Protein AF-A0A2V9P409-F1 (afdb_monomer)

Mean predicted aligned error: 7.57 Å

Radius of gyration: 25.54 Å; Cα contacts (8 Å, |Δi|>4): 113; chains: 1; bounding box: 48×32×71 Å

Structure (mmCIF, N/CA/C/O backbone):
data_AF-A0A2V9P409-F1
#
_entry.id   AF-A0A2V9P409-F1
#
loop_
_atom_site.group_PDB
_atom_site.id
_atom_site.type_symbol
_atom_site.label_atom_id
_atom_site.label_alt_id
_atom_site.label_comp_id
_atom_site.label_asym_id
_atom_site.label_entity_id
_atom_site.label_seq_id
_atom_site.pdbx_PDB_ins_code
_atom_site.Cartn_x
_atom_site.Cartn_y
_atom_site.Cartn_z
_atom_site.occupancy
_atom_site.B_iso_or_equiv
_atom_site.auth_seq_id
_atom_site.auth_comp_id
_atom_site.auth_asym_id
_atom_site.auth_atom_id
_atom_site.pdbx_PDB_model_num
ATOM 1 N N . GLY A 1 1 ? 10.571 12.413 -15.742 1.00 60.09 1 GLY A N 1
ATOM 2 C CA . GLY A 1 1 ? 10.967 11.883 -14.423 1.00 60.09 1 GLY A CA 1
ATOM 3 C C . GLY A 1 1 ? 11.415 13.025 -13.536 1.00 60.09 1 GLY A C 1
ATOM 4 O O . GLY A 1 1 ? 11.429 14.145 -14.024 1.00 60.09 1 GLY A O 1
ATOM 5 N N . GLY A 1 2 ? 11.748 12.765 -12.266 1.00 66.50 2 GLY A N 1
ATOM 6 C CA . GLY A 1 2 ? 11.850 13.763 -11.178 1.00 66.50 2 GLY A CA 1
ATOM 7 C C . GLY A 1 2 ? 12.584 15.089 -11.450 1.00 66.50 2 GLY A C 1
ATOM 8 O O . GLY A 1 2 ? 12.257 16.075 -10.811 1.00 66.50 2 GLY A O 1
ATOM 9 N N . ALA A 1 3 ? 13.502 15.154 -12.420 1.00 68.69 3 ALA A N 1
ATOM 10 C CA . ALA A 1 3 ? 14.214 16.377 -12.820 1.00 68.69 3 ALA A CA 1
ATOM 11 C C . ALA A 1 3 ? 13.793 16.946 -14.199 1.00 68.69 3 ALA A C 1
ATOM 13 O O . ALA A 1 3 ? 14.558 17.661 -14.834 1.00 68.69 3 ALA A O 1
ATOM 14 N N . GLY A 1 4 ? 12.615 16.583 -14.720 1.00 77.38 4 GLY A N 1
ATOM 15 C CA . GLY A 1 4 ? 12.165 16.951 -16.075 1.00 77.38 4 GLY A CA 1
ATOM 16 C C . GLY A 1 4 ? 12.716 16.059 -17.197 1.00 77.38 4 GLY A C 1
ATOM 17 O O . GLY A 1 4 ? 12.378 16.246 -18.362 1.00 77.38 4 GLY A O 1
ATOM 18 N N . GLU A 1 5 ? 13.516 15.052 -16.851 1.00 86.69 5 GLU A N 1
ATOM 19 C CA . GLU A 1 5 ? 14.136 14.125 -17.800 1.00 86.69 5 GLU A CA 1
ATOM 20 C C . GLU A 1 5 ? 13.124 13.206 -18.494 1.00 86.69 5 GLU A C 1
ATOM 22 O O . GLU A 1 5 ? 12.113 12.798 -17.905 1.00 86.69 5 GLU A O 1
ATOM 27 N N . ALA A 1 6 ? 13.429 12.821 -19.734 1.00 91.12 6 ALA A N 1
ATOM 28 C CA . ALA A 1 6 ? 12.605 11.886 -20.491 1.00 91.12 6 ALA A CA 1
ATOM 29 C C . ALA A 1 6 ? 12.545 10.518 -19.792 1.00 91.12 6 ALA A C 1
ATOM 31 O O . ALA A 1 6 ? 13.555 9.980 -19.333 1.00 91.12 6 ALA A O 1
ATOM 32 N N . VAL A 1 7 ? 11.338 9.959 -19.720 1.00 94.94 7 VAL A N 1
ATOM 33 C CA . VAL A 1 7 ? 11.099 8.609 -19.203 1.00 94.94 7 VAL A CA 1
ATOM 34 C C . VAL A 1 7 ? 11.127 7.633 -20.375 1.00 94.94 7 VAL A C 1
ATOM 36 O O . VAL A 1 7 ? 10.466 7.871 -21.385 1.00 94.94 7 VAL A O 1
ATOM 39 N N . TYR A 1 8 ? 11.886 6.548 -20.253 1.00 95.50 8 TYR A N 1
ATOM 40 C CA . TYR A 1 8 ? 12.043 5.535 -21.295 1.00 95.50 8 TYR A CA 1
ATOM 41 C C . TYR A 1 8 ? 12.109 4.120 -20.707 1.00 95.50 8 TYR A C 1
ATOM 43 O O . TYR A 1 8 ? 12.274 3.933 -19.503 1.00 95.50 8 TYR A O 1
ATOM 51 N N . GLY A 1 9 ? 11.941 3.117 -21.570 1.00 96.50 9 GLY A N 1
ATOM 52 C CA . GLY A 1 9 ? 12.002 1.706 -21.199 1.00 96.50 9 GLY A CA 1
ATOM 53 C C . GLY A 1 9 ? 13.366 1.081 -21.493 1.00 96.50 9 GLY A C 1
ATOM 54 O O . GLY A 1 9 ? 13.877 1.200 -22.607 1.00 96.50 9 GLY A O 1
ATOM 55 N N . VAL A 1 10 ? 13.920 0.354 -20.525 1.00 97.56 10 VAL A N 1
ATOM 56 C CA . VAL A 1 10 ? 15.021 -0.594 -20.727 1.00 97.56 10 VAL A CA 1
ATOM 57 C C . VAL A 1 10 ? 14.421 -1.993 -20.814 1.00 97.56 10 VAL A C 1
ATOM 59 O O . VAL A 1 10 ? 13.985 -2.561 -19.813 1.00 97.56 10 VAL A O 1
ATOM 62 N N . ASN A 1 11 ? 14.370 -2.534 -22.029 1.00 97.38 11 ASN A N 1
ATOM 63 C CA . ASN A 1 11 ? 13.711 -3.807 -22.311 1.00 97.38 11 ASN A CA 1
ATOM 64 C C . ASN A 1 11 ? 14.608 -5.009 -21.984 1.00 97.38 11 ASN A C 1
ATOM 66 O O . ASN A 1 11 ? 15.810 -5.003 -22.266 1.00 97.38 11 ASN A O 1
ATOM 70 N N . TYR A 1 12 ? 13.988 -6.070 -21.476 1.00 97.44 12 TYR A N 1
ATOM 71 C CA . TYR A 1 12 ? 14.556 -7.407 -21.381 1.00 97.44 12 TYR A CA 1
ATOM 72 C C . TYR A 1 12 ? 13.464 -8.433 -21.700 1.00 97.44 12 TYR A C 1
ATOM 74 O O . TYR A 1 12 ? 12.524 -8.609 -20.930 1.00 97.44 12 TYR A O 1
ATOM 82 N N . GLN A 1 13 ? 13.595 -9.114 -22.842 1.00 96.19 13 GLN A N 1
ATOM 83 C CA . GLN A 1 13 ? 12.559 -10.008 -23.369 1.00 96.19 13 GLN A CA 1
ATOM 84 C C . GLN A 1 13 ? 11.201 -9.287 -23.471 1.00 96.19 13 GLN A C 1
ATOM 86 O O . GLN A 1 13 ? 11.087 -8.308 -24.204 1.00 96.19 13 GLN A O 1
ATOM 91 N N . ASP A 1 14 ? 10.191 -9.758 -22.747 1.00 95.62 14 ASP A N 1
ATOM 92 C CA . ASP A 1 14 ? 8.820 -9.250 -22.724 1.00 95.62 14 ASP A CA 1
ATOM 93 C C . ASP A 1 14 ? 8.498 -8.418 -21.465 1.00 95.62 14 ASP A C 1
ATOM 95 O O . ASP A 1 14 ? 7.327 -8.163 -21.173 1.00 95.62 14 ASP A O 1
ATOM 99 N N . ILE A 1 15 ? 9.521 -8.000 -20.712 1.00 96.88 15 ILE A N 1
ATOM 100 C CA . ILE A 1 15 ? 9.407 -7.043 -19.604 1.00 96.88 15 ILE A CA 1
ATOM 101 C C . ILE A 1 15 ? 10.307 -5.826 -19.849 1.00 96.88 15 ILE A C 1
ATOM 103 O O . ILE A 1 15 ? 11.281 -5.885 -20.601 1.00 96.88 15 ILE A O 1
ATOM 107 N N . ALA A 1 16 ? 9.999 -4.711 -19.192 1.00 97.25 16 ALA A N 1
ATOM 108 C CA . ALA A 1 16 ? 10.794 -3.494 -19.280 1.00 97.25 16 ALA A CA 1
ATOM 109 C C . ALA A 1 16 ? 10.889 -2.802 -17.921 1.00 97.25 16 ALA A C 1
ATOM 111 O O . ALA A 1 16 ? 9.911 -2.746 -17.176 1.00 97.25 16 ALA A O 1
ATOM 112 N N . ALA A 1 17 ? 12.058 -2.240 -17.622 1.00 97.06 17 ALA A N 1
ATOM 113 C CA . ALA A 1 17 ? 12.206 -1.266 -16.549 1.00 97.06 17 ALA A CA 1
ATOM 114 C C . ALA A 1 17 ? 11.911 0.131 -17.099 1.00 97.06 17 ALA A C 1
ATOM 116 O O . ALA A 1 17 ? 12.475 0.522 -18.119 1.00 97.06 17 ALA A O 1
ATOM 117 N N . VAL A 1 18 ? 11.050 0.888 -16.423 1.00 96.62 18 VAL A N 1
ATOM 118 C CA . VAL A 1 18 ? 10.769 2.285 -16.768 1.00 96.62 18 VAL A CA 1
ATOM 119 C C . VAL A 1 18 ? 11.689 3.181 -15.953 1.00 96.62 18 VAL A C 1
ATOM 121 O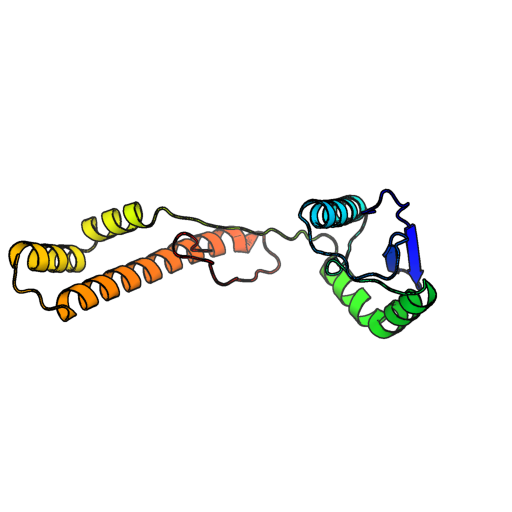 O . VAL A 1 18 ? 11.664 3.144 -14.725 1.00 96.62 18 VAL A O 1
ATOM 124 N N . VAL A 1 19 ? 12.514 3.971 -16.634 1.00 95.12 19 VAL A N 1
ATOM 125 C CA . VAL A 1 19 ? 13.584 4.758 -16.016 1.00 95.12 19 VAL A CA 1
ATOM 126 C C . VAL A 1 19 ? 13.649 6.166 -16.598 1.00 95.12 19 VAL A C 1
ATOM 128 O O . VAL A 1 19 ? 13.120 6.447 -17.671 1.00 95.12 19 VAL A O 1
ATOM 131 N N . SER A 1 20 ? 14.328 7.062 -15.892 1.00 93.50 20 SER A N 1
ATOM 132 C CA . SER A 1 20 ? 14.779 8.349 -16.423 1.00 93.50 20 SER A CA 1
ATOM 133 C C . SER A 1 20 ? 16.240 8.551 -16.056 1.00 93.50 20 SER A C 1
ATOM 135 O O . SER A 1 20 ? 16.682 8.072 -15.009 1.00 93.50 20 SER A O 1
ATOM 137 N N . LYS A 1 21 ? 16.986 9.281 -16.886 1.00 90.94 21 LYS A N 1
ATOM 138 C CA . LYS A 1 21 ? 18.380 9.606 -16.574 1.00 90.94 21 LYS A CA 1
ATOM 139 C C . LYS A 1 21 ? 18.448 10.486 -15.334 1.00 90.94 21 LYS A C 1
ATOM 141 O O . LYS A 1 21 ? 17.578 11.320 -15.103 1.00 90.94 21 LYS A O 1
ATOM 146 N N . THR A 1 22 ? 19.478 10.274 -14.530 1.00 89.12 22 THR A N 1
ATOM 147 C CA . THR A 1 22 ? 19.742 11.083 -13.346 1.00 89.12 22 THR A CA 1
ATOM 148 C C . THR A 1 22 ? 21.210 10.962 -12.950 1.00 89.12 22 THR A C 1
ATOM 150 O O . THR A 1 22 ? 21.887 10.009 -13.344 1.00 89.12 22 THR A O 1
ATOM 153 N N . ALA A 1 23 ? 21.718 11.927 -12.184 1.00 83.62 23 ALA A N 1
ATOM 154 C CA . ALA A 1 23 ? 23.035 11.800 -11.574 1.00 83.62 23 ALA A CA 1
ATOM 155 C C . ALA A 1 23 ? 23.021 10.65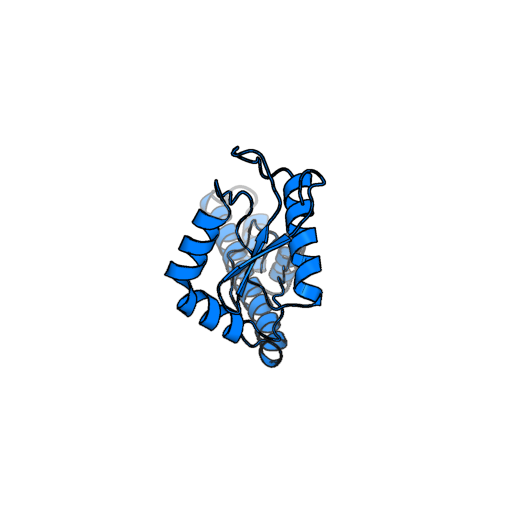8 -10.547 1.00 83.62 23 ALA A C 1
ATOM 157 O O . ALA A 1 23 ? 22.034 10.464 -9.835 1.00 83.62 23 ALA A O 1
ATOM 158 N N . VAL A 1 24 ? 24.123 9.911 -10.447 1.00 77.88 24 VAL A N 1
ATOM 159 C CA . VAL A 1 24 ? 24.268 8.865 -9.426 1.00 77.88 24 VAL A CA 1
ATOM 160 C C . VAL A 1 24 ? 24.480 9.540 -8.070 1.00 77.88 24 VAL A C 1
ATOM 162 O O . VAL A 1 24 ? 25.607 9.815 -7.666 1.00 77.88 24 VAL A O 1
ATOM 165 N N . ALA A 1 25 ? 23.375 9.847 -7.398 1.00 79.00 25 ALA A N 1
ATOM 166 C CA . ALA A 1 25 ? 23.324 10.510 -6.105 1.00 79.00 25 ALA A CA 1
ATOM 167 C C . ALA A 1 25 ? 22.234 9.886 -5.226 1.00 79.00 25 ALA A C 1
ATOM 169 O O . ALA A 1 25 ? 21.336 9.194 -5.711 1.00 79.00 25 ALA A O 1
ATOM 170 N N . ILE A 1 26 ? 22.323 10.138 -3.921 1.00 76.44 26 ILE A N 1
ATOM 171 C CA . ILE A 1 26 ? 21.246 9.816 -2.988 1.00 76.44 26 ILE A CA 1
ATOM 172 C C . ILE A 1 26 ? 20.179 10.895 -3.149 1.00 76.44 26 ILE A C 1
ATOM 174 O O . ILE A 1 26 ? 20.471 12.082 -3.015 1.00 76.44 26 ILE A O 1
ATOM 178 N N . PHE A 1 27 ? 18.958 10.473 -3.458 1.00 79.25 27 PHE A N 1
ATOM 179 C CA . PHE A 1 27 ? 17.815 11.370 -3.554 1.00 79.25 27 PHE A CA 1
ATOM 180 C C . PHE A 1 27 ? 17.081 11.385 -2.226 1.00 79.25 27 PHE A C 1
ATOM 182 O O . PHE A 1 27 ? 16.565 10.355 -1.789 1.00 79.25 27 PHE A O 1
ATOM 189 N N . ASP A 1 28 ? 16.990 12.563 -1.617 1.00 81.25 28 ASP A N 1
ATOM 190 C CA . ASP A 1 28 ? 16.113 12.743 -0.472 1.00 81.25 28 ASP A CA 1
ATOM 191 C C . ASP A 1 28 ? 14.652 12.543 -0.915 1.00 81.25 28 ASP A C 1
ATOM 193 O O . ASP A 1 28 ? 14.243 13.075 -1.962 1.00 81.25 28 ASP A O 1
ATOM 197 N N . PRO A 1 29 ? 13.841 11.798 -0.138 1.00 81.94 29 PRO A N 1
ATOM 198 C CA . PRO A 1 29 ? 12.425 11.579 -0.411 1.00 81.94 29 PRO A CA 1
ATOM 199 C C . PRO A 1 29 ? 11.616 12.826 -0.035 1.00 81.94 29 PRO A C 1
ATOM 201 O O . PRO A 1 29 ? 10.729 12.799 0.819 1.00 81.94 29 PRO A O 1
ATOM 204 N N . THR A 1 30 ? 11.946 13.957 -0.656 1.00 88.38 30 THR A N 1
ATOM 205 C CA . THR A 1 30 ? 11.149 15.174 -0.553 1.00 88.38 30 THR A CA 1
ATOM 206 C C . THR A 1 30 ? 9.761 14.912 -1.131 1.00 88.38 30 THR A C 1
ATOM 208 O O . THR A 1 30 ? 9.576 14.067 -2.011 1.00 88.38 30 THR A O 1
ATOM 211 N N . ARG A 1 31 ? 8.761 15.661 -0.652 1.00 88.50 31 ARG A N 1
ATOM 212 C CA . ARG A 1 31 ? 7.379 15.530 -1.134 1.00 88.50 31 ARG A CA 1
ATOM 213 C C . ARG A 1 31 ? 7.289 15.678 -2.654 1.00 88.50 31 ARG A C 1
ATOM 215 O O . ARG A 1 31 ? 6.564 14.930 -3.294 1.00 88.50 31 ARG A O 1
ATOM 222 N N . GLU A 1 32 ? 8.028 16.629 -3.211 1.00 88.19 32 GLU A N 1
ATOM 223 C CA . GLU A 1 32 ? 8.075 16.883 -4.651 1.00 88.19 32 GLU A CA 1
ATOM 224 C C . GLU A 1 32 ? 8.617 15.675 -5.423 1.00 88.19 32 GLU A C 1
ATOM 226 O O . GLU A 1 32 ? 7.956 15.185 -6.337 1.00 88.19 32 GLU A O 1
ATOM 231 N N . ASN A 1 33 ? 9.762 15.129 -5.002 1.00 87.12 33 ASN A N 1
ATOM 232 C CA . ASN A 1 33 ? 10.368 13.982 -5.671 1.00 87.12 33 ASN A CA 1
ATOM 233 C C . ASN A 1 33 ? 9.488 12.728 -5.577 1.00 87.12 33 ASN A C 1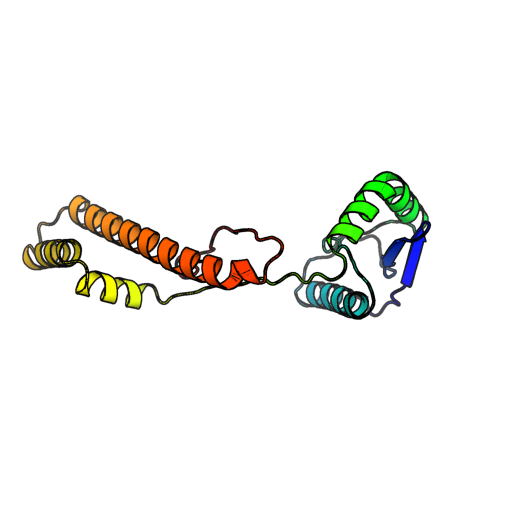
ATOM 235 O O . ASN A 1 33 ? 9.333 12.004 -6.561 1.00 87.12 33 ASN A O 1
ATOM 239 N N . ALA A 1 34 ? 8.895 12.481 -4.405 1.00 88.94 34 ALA A N 1
ATOM 240 C CA . ALA A 1 34 ? 8.003 11.347 -4.188 1.00 88.94 34 ALA A CA 1
ATOM 241 C C . ALA A 1 34 ? 6.751 11.436 -5.075 1.00 88.94 34 ALA A C 1
ATOM 243 O O . ALA A 1 34 ? 6.375 10.451 -5.705 1.00 88.94 34 ALA A O 1
ATOM 244 N N . LEU A 1 35 ? 6.149 12.625 -5.193 1.00 90.50 35 LEU A N 1
ATOM 245 C CA . LEU A 1 35 ? 5.003 12.847 -6.079 1.00 90.50 35 LEU A CA 1
ATOM 246 C C . LEU A 1 35 ? 5.377 12.705 -7.558 1.00 90.50 35 LEU A C 1
ATOM 248 O O . LEU A 1 35 ? 4.597 12.156 -8.330 1.00 90.50 35 LEU A O 1
ATOM 252 N N . ALA A 1 36 ? 6.562 13.162 -7.967 1.00 90.50 36 ALA A N 1
ATOM 253 C CA . ALA A 1 36 ? 7.023 12.995 -9.343 1.00 90.50 36 ALA A CA 1
ATOM 254 C C . ALA A 1 36 ? 7.256 11.516 -9.701 1.00 90.50 36 ALA A C 1
ATOM 256 O O . ALA A 1 36 ? 6.954 11.100 -10.820 1.00 90.50 36 ALA A O 1
ATOM 257 N N . HIS A 1 37 ? 7.776 10.723 -8.758 1.00 91.75 37 HIS A N 1
ATOM 258 C CA . HIS A 1 37 ? 7.908 9.269 -8.898 1.00 91.75 37 HIS A CA 1
ATOM 259 C C . HIS A 1 37 ? 6.540 8.599 -9.034 1.00 91.75 37 HIS A C 1
ATOM 261 O O . HIS A 1 37 ? 6.317 7.853 -9.988 1.00 91.75 37 HIS A O 1
ATOM 267 N N . GLU A 1 38 ? 5.605 8.941 -8.146 1.00 91.94 38 GLU A N 1
ATOM 268 C CA . GLU A 1 38 ? 4.242 8.403 -8.168 1.00 91.94 38 GLU A CA 1
ATOM 269 C C . GLU A 1 38 ? 3.509 8.748 -9.468 1.00 91.94 38 GLU A C 1
ATOM 271 O O . GLU A 1 38 ? 2.889 7.894 -10.092 1.00 91.94 38 GLU A O 1
ATOM 276 N N . HIS A 1 39 ? 3.665 9.974 -9.965 1.00 93.31 39 HIS A N 1
ATOM 277 C CA . HIS A 1 39 ? 3.035 10.392 -11.214 1.00 93.31 39 HIS A CA 1
ATOM 278 C C . HIS A 1 39 ? 3.488 9.556 -12.425 1.00 93.31 39 HIS A C 1
ATOM 280 O O . HIS A 1 39 ? 2.692 9.251 -13.320 1.00 93.31 39 HIS A O 1
ATOM 286 N N . VAL A 1 40 ? 4.769 9.170 -12.472 1.00 94.12 40 VAL A N 1
ATOM 287 C CA . VAL A 1 40 ? 5.283 8.280 -13.524 1.00 94.12 40 VAL A CA 1
ATOM 288 C C . VAL A 1 40 ? 4.670 6.887 -13.386 1.00 94.12 40 VAL A C 1
ATOM 290 O O . VAL A 1 40 ? 4.215 6.333 -14.387 1.00 94.12 40 VAL A O 1
ATOM 293 N N . ILE A 1 41 ? 4.613 6.352 -12.164 1.00 94.00 41 ILE A N 1
ATOM 294 C CA . ILE A 1 41 ? 3.981 5.064 -11.849 1.00 94.00 41 ILE A CA 1
ATOM 295 C C . ILE A 1 41 ? 2.526 5.057 -12.338 1.00 94.00 41 ILE A C 1
ATOM 297 O O . ILE A 1 41 ? 2.177 4.237 -13.190 1.00 94.00 41 ILE A O 1
ATOM 301 N N . GLU A 1 42 ? 1.710 6.020 -11.903 1.00 93.00 42 GLU A N 1
ATOM 302 C CA . GLU A 1 42 ? 0.301 6.149 -12.296 1.00 93.00 42 GLU A CA 1
ATOM 303 C C . GLU A 1 42 ? 0.125 6.268 -13.817 1.00 93.00 42 GLU A C 1
ATOM 305 O O . GLU A 1 42 ? -0.807 5.710 -14.400 1.00 93.00 42 GLU A O 1
ATOM 310 N N . THR A 1 43 ? 1.025 6.988 -14.491 1.00 94.50 43 THR A N 1
ATOM 311 C CA . THR A 1 43 ? 0.960 7.173 -15.946 1.00 94.50 43 THR A CA 1
ATOM 312 C C . THR A 1 43 ? 1.206 5.866 -16.696 1.00 94.50 43 THR A C 1
ATOM 314 O O . THR A 1 43 ? 0.501 5.576 -17.666 1.00 94.50 43 THR A O 1
ATOM 317 N N . VAL A 1 44 ? 2.167 5.054 -16.249 1.00 94.44 44 VAL A N 1
ATOM 318 C CA . VAL A 1 44 ? 2.455 3.744 -16.855 1.00 94.44 44 VAL A CA 1
ATOM 319 C C . VAL A 1 44 ? 1.344 2.740 -16.527 1.00 94.44 44 VAL A C 1
ATOM 321 O O . VAL A 1 44 ? 0.921 1.994 -17.414 1.00 94.44 44 VAL A O 1
ATOM 324 N N . MET A 1 45 ? 0.809 2.771 -15.300 1.00 93.38 45 MET A N 1
ATOM 325 C CA . MET A 1 45 ? -0.285 1.898 -14.842 1.00 93.38 45 MET A CA 1
ATOM 326 C C . MET A 1 45 ? -1.543 1.973 -15.706 1.00 93.38 45 MET A C 1
ATOM 328 O O . MET A 1 45 ? -2.256 0.982 -15.827 1.00 93.38 45 MET A O 1
ATOM 332 N N . LYS A 1 46 ? -1.813 3.120 -16.343 1.00 92.81 46 LYS A N 1
ATOM 333 C CA . LYS A 1 46 ? -2.975 3.285 -17.237 1.00 92.81 46 LYS A CA 1
ATOM 334 C C . LYS A 1 46 ? -2.984 2.298 -18.405 1.00 92.81 46 LYS A C 1
ATOM 336 O O . LYS A 1 46 ? -4.056 1.973 -18.900 1.00 92.81 46 LYS A O 1
ATOM 341 N N . ASN A 1 47 ? -1.809 1.854 -18.853 1.00 93.94 47 ASN A N 1
ATOM 342 C CA . ASN A 1 47 ? -1.669 1.023 -20.050 1.00 93.94 47 ASN A CA 1
ATOM 343 C C . ASN A 1 47 ? -1.008 -0.336 -19.776 1.00 93.94 47 ASN A C 1
ATOM 345 O O . ASN A 1 47 ? -1.113 -1.235 -20.608 1.00 93.94 47 ASN A O 1
ATOM 349 N N . TYR A 1 48 ? -0.326 -0.502 -18.638 1.00 94.81 48 TYR A N 1
ATOM 350 C CA . TYR A 1 48 ? 0.478 -1.688 -18.343 1.00 94.81 48 TYR A CA 1
ATOM 351 C C . TYR A 1 48 ? 0.284 -2.178 -16.906 1.00 94.81 48 TYR A C 1
ATOM 353 O O . TYR A 1 48 ? 0.050 -1.399 -15.987 1.00 94.81 48 TYR A O 1
ATOM 361 N N . THR A 1 49 ? 0.459 -3.485 -16.697 1.00 95.38 49 THR A N 1
ATOM 362 C CA . THR A 1 49 ? 0.666 -4.043 -15.353 1.00 95.38 49 THR A CA 1
ATOM 363 C C . THR A 1 49 ? 2.108 -3.786 -14.937 1.00 95.38 49 THR A C 1
ATOM 365 O O . THR A 1 49 ? 3.026 -4.100 -15.695 1.00 95.38 49 THR A O 1
ATOM 368 N N . ILE A 1 50 ? 2.311 -3.227 -13.747 1.00 94.75 50 ILE A N 1
ATOM 369 C CA . ILE A 1 50 ? 3.636 -2.830 -13.267 1.00 94.75 50 ILE A CA 1
ATOM 370 C C . ILE A 1 50 ? 3.964 -3.470 -11.920 1.00 94.75 50 ILE A C 1
ATOM 372 O O . ILE A 1 50 ? 3.082 -3.949 -11.210 1.00 94.75 50 ILE A O 1
ATOM 376 N N . ILE A 1 51 ? 5.243 -3.407 -11.556 1.00 94.12 51 ILE A N 1
ATOM 377 C CA . ILE A 1 51 ? 5.725 -3.598 -10.189 1.00 94.12 51 ILE A CA 1
ATOM 378 C C . ILE A 1 51 ? 6.438 -2.295 -9.811 1.00 94.12 51 ILE A C 1
ATOM 380 O O . ILE A 1 51 ? 7.465 -1.985 -10.425 1.00 94.12 51 ILE A O 1
ATOM 384 N N . PRO A 1 52 ? 5.902 -1.494 -8.874 1.00 93.00 52 PRO A N 1
ATOM 385 C CA . PRO A 1 52 ? 6.538 -0.245 -8.485 1.00 93.00 52 PRO A CA 1
ATOM 386 C C . PRO A 1 52 ? 7.840 -0.531 -7.729 1.00 93.00 52 PRO A C 1
ATOM 388 O O . PRO A 1 52 ? 7.875 -1.313 -6.780 1.00 93.00 52 PRO A O 1
ATOM 391 N N . MET A 1 53 ? 8.923 0.117 -8.154 1.00 91.81 53 MET A N 1
ATOM 392 C CA . MET A 1 53 ? 10.197 0.090 -7.436 1.00 91.81 53 MET A CA 1
ATOM 393 C C . MET A 1 53 ? 10.191 1.138 -6.323 1.00 91.81 53 MET A C 1
ATOM 395 O O . MET A 1 53 ? 9.619 2.222 -6.479 1.00 91.81 53 MET A O 1
ATOM 399 N N . SER A 1 54 ? 10.875 0.836 -5.217 1.00 89.94 54 SER A N 1
ATOM 400 C CA . SER A 1 54 ? 11.075 1.794 -4.131 1.00 89.94 54 SER A CA 1
ATOM 401 C C . SER A 1 54 ? 11.735 3.074 -4.644 1.00 89.94 54 SER A C 1
ATOM 403 O O . SER A 1 54 ? 12.654 3.039 -5.472 1.00 89.94 54 SER A O 1
ATOM 405 N N . PHE A 1 55 ? 11.266 4.208 -4.127 1.00 89.44 55 PHE A N 1
ATOM 406 C CA . PHE A 1 55 ? 11.835 5.516 -4.423 1.00 89.44 55 PHE A CA 1
ATOM 407 C C . PHE A 1 55 ? 13.346 5.543 -4.130 1.00 89.44 55 PHE A C 1
ATOM 409 O O . PHE A 1 55 ? 13.809 4.943 -3.161 1.00 89.44 55 PHE A O 1
ATOM 416 N N . GLY A 1 56 ? 14.111 6.248 -4.968 1.00 87.50 56 GLY A N 1
ATOM 417 C CA . GLY A 1 56 ? 15.562 6.387 -4.807 1.00 87.50 56 GLY A CA 1
ATOM 418 C C . GLY A 1 56 ? 16.386 5.203 -5.326 1.00 87.50 56 GLY A C 1
ATOM 419 O O . GLY A 1 56 ? 17.594 5.163 -5.106 1.00 87.50 56 GLY A O 1
ATOM 420 N N . THR A 1 57 ? 15.774 4.250 -6.037 1.00 90.19 57 THR A N 1
ATOM 421 C CA . THR A 1 57 ? 16.522 3.177 -6.708 1.00 90.19 57 THR A CA 1
ATOM 422 C C . THR A 1 57 ? 17.262 3.731 -7.931 1.00 90.19 57 THR A C 1
ATOM 424 O O . THR A 1 57 ? 16.630 4.130 -8.908 1.00 90.19 57 THR A O 1
ATOM 427 N N . VAL A 1 58 ? 18.599 3.729 -7.897 1.00 91.88 58 VAL A N 1
ATOM 428 C CA . VAL A 1 58 ? 19.454 4.257 -8.974 1.00 91.88 58 VAL A CA 1
ATOM 429 C C . VAL A 1 58 ? 20.452 3.196 -9.431 1.00 91.88 58 VAL A C 1
ATOM 431 O O . VAL A 1 58 ? 21.146 2.587 -8.619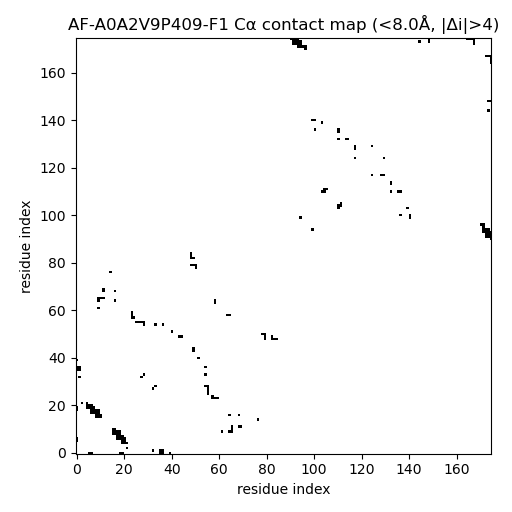 1.00 91.88 58 VAL A O 1
ATOM 434 N N . PHE A 1 59 ? 20.555 3.015 -10.747 1.00 91.81 59 PHE A N 1
ATOM 435 C CA . PHE A 1 59 ? 21.556 2.170 -11.399 1.00 91.81 59 PHE A CA 1
ATOM 436 C C . PHE A 1 59 ? 22.563 3.037 -12.155 1.00 91.81 59 PHE A C 1
ATOM 438 O O . PHE A 1 59 ? 22.241 4.153 -12.561 1.00 91.81 59 PHE A O 1
ATOM 445 N N . ARG A 1 60 ? 23.792 2.539 -12.345 1.00 92.44 60 ARG A N 1
ATOM 446 C CA . ARG A 1 60 ? 24.832 3.295 -13.063 1.00 92.44 60 ARG A CA 1
ATOM 447 C C . ARG A 1 60 ? 24.602 3.271 -14.569 1.00 92.44 60 ARG A C 1
ATOM 449 O O . ARG A 1 60 ? 24.865 4.270 -15.232 1.00 92.44 60 ARG A O 1
ATOM 456 N N . THR A 1 61 ? 24.141 2.140 -15.100 1.00 94.12 61 THR A N 1
ATOM 457 C CA . THR A 1 61 ? 23.952 1.940 -16.538 1.00 94.12 61 THR A CA 1
ATOM 458 C C . THR A 1 61 ? 22.697 1.130 -16.860 1.00 94.12 61 THR A C 1
ATOM 460 O O . THR A 1 61 ? 22.200 0.356 -16.04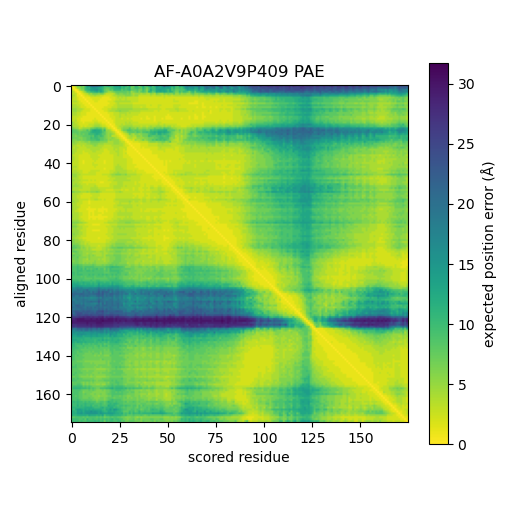0 1.00 94.12 61 THR A O 1
ATOM 463 N N . ASP A 1 62 ? 22.227 1.257 -18.103 1.00 95.56 62 ASP A N 1
ATOM 464 C CA . ASP A 1 62 ? 21.156 0.417 -18.650 1.00 95.56 62 ASP A CA 1
ATOM 465 C C . ASP A 1 62 ? 21.543 -1.077 -18.669 1.00 95.56 62 ASP A C 1
ATOM 467 O O . ASP A 1 62 ? 20.672 -1.940 -18.563 1.00 95.56 62 ASP A O 1
ATOM 471 N N . ASP A 1 63 ? 22.834 -1.409 -18.773 1.00 96.69 63 ASP A N 1
ATOM 472 C CA . ASP A 1 63 ? 23.297 -2.801 -18.738 1.00 96.69 63 ASP A CA 1
ATOM 473 C C . ASP A 1 63 ? 23.206 -3.412 -17.337 1.00 96.69 63 ASP A C 1
ATOM 475 O O . ASP A 1 63 ? 22.801 -4.570 -17.216 1.00 96.69 63 ASP A O 1
ATOM 479 N N . ASP A 1 64 ? 23.477 -2.637 -16.282 1.00 95.50 64 ASP A N 1
ATOM 480 C CA . ASP A 1 64 ? 23.249 -3.082 -14.899 1.00 95.50 64 ASP A CA 1
ATOM 481 C C . ASP A 1 64 ? 21.765 -3.414 -14.683 1.00 95.50 64 ASP A C 1
ATOM 483 O O . ASP A 1 64 ? 21.421 -4.447 -14.104 1.00 95.50 64 ASP A O 1
ATOM 487 N N . ILE A 1 65 ? 20.874 -2.573 -15.222 1.00 95.94 65 ILE A N 1
ATOM 488 C CA . ILE A 1 65 ? 19.424 -2.798 -15.185 1.00 95.94 65 ILE A CA 1
ATOM 489 C C . ILE A 1 65 ? 19.070 -4.098 -15.913 1.00 95.94 65 ILE A C 1
ATOM 491 O O . ILE A 1 65 ? 18.350 -4.931 -15.363 1.00 95.94 65 ILE A O 1
ATOM 495 N N . ARG A 1 66 ? 19.601 -4.326 -17.123 1.00 97.31 66 ARG A N 1
ATOM 496 C CA . ARG A 1 66 ? 19.366 -5.575 -17.871 1.00 97.31 66 ARG A CA 1
ATOM 497 C C . ARG A 1 66 ? 19.865 -6.806 -17.119 1.00 97.31 66 ARG A C 1
ATOM 499 O O . ARG A 1 66 ? 19.204 -7.841 -17.170 1.00 97.31 66 ARG A O 1
ATOM 506 N N . GLN A 1 67 ? 21.000 -6.721 -16.424 1.00 97.12 67 GLN A N 1
ATOM 507 C CA . GLN A 1 67 ? 21.516 -7.829 -15.615 1.00 97.12 67 GLN A CA 1
ATOM 508 C C . GLN A 1 67 ? 20.588 -8.163 -14.444 1.00 97.12 67 GLN A C 1
ATOM 510 O O . GLN A 1 67 ? 20.342 -9.344 -14.194 1.00 97.12 67 GLN A O 1
ATOM 515 N N . VAL A 1 68 ? 20.026 -7.151 -13.775 1.00 95.50 68 VAL A N 1
ATOM 516 C CA . VAL A 1 68 ? 19.013 -7.356 -12.730 1.00 95.50 68 VAL A CA 1
ATOM 517 C C . VAL A 1 68 ? 17.741 -7.954 -13.321 1.00 95.50 68 VAL A C 1
ATOM 519 O O . VAL A 1 68 ? 17.292 -8.995 -12.855 1.00 95.50 68 VAL A O 1
ATOM 522 N N . LEU A 1 69 ? 17.194 -7.375 -14.394 1.00 96.81 69 LEU A N 1
ATOM 523 C CA . LEU A 1 69 ? 16.004 -7.925 -15.055 1.00 96.81 69 LEU A CA 1
ATOM 524 C C . LEU A 1 69 ? 16.209 -9.388 -15.465 1.00 96.81 69 LEU A C 1
ATOM 526 O O . LEU A 1 69 ? 15.301 -10.197 -15.302 1.00 96.81 69 LEU A O 1
ATOM 530 N N . LYS A 1 70 ? 17.411 -9.743 -15.933 1.00 97.69 70 LYS A N 1
ATOM 531 C CA . LYS A 1 70 ? 17.787 -11.118 -16.271 1.00 97.69 70 LYS A CA 1
ATOM 532 C C . LYS A 1 70 ? 17.840 -12.042 -15.055 1.00 97.69 70 LYS A C 1
ATOM 534 O O . LYS A 1 70 ? 17.365 -13.170 -15.155 1.00 97.69 70 LYS A O 1
ATOM 539 N N . SER A 1 71 ? 18.431 -11.609 -13.941 1.00 97.31 71 SER A N 1
ATOM 540 C CA . SER A 1 71 ? 18.650 -12.470 -12.770 1.00 97.31 71 SER A CA 1
ATOM 541 C C . SER A 1 71 ? 17.359 -12.816 -12.027 1.00 97.31 71 SER A C 1
ATOM 543 O O . SER A 1 71 ? 17.254 -13.916 -11.490 1.00 97.31 71 SER A O 1
ATOM 545 N N . ILE A 1 72 ? 16.368 -11.918 -12.041 1.00 96.00 72 ILE A N 1
ATOM 546 C CA . ILE A 1 72 ? 15.071 -12.105 -11.367 1.00 96.00 72 ILE A CA 1
ATOM 547 C C . ILE A 1 72 ? 13.884 -12.211 -12.338 1.00 96.00 72 ILE A C 1
ATOM 549 O O . ILE A 1 72 ? 12.735 -12.063 -11.924 1.00 96.00 72 ILE A O 1
ATOM 553 N N . TYR A 1 73 ? 14.143 -12.488 -13.620 1.00 97.12 73 TYR A N 1
ATOM 554 C CA . TYR A 1 73 ? 13.130 -12.508 -14.683 1.00 97.12 73 TYR A CA 1
ATOM 555 C C . TYR A 1 73 ? 11.919 -13.389 -14.353 1.00 97.12 73 TYR A C 1
ATOM 557 O O . TYR A 1 73 ? 10.782 -12.926 -14.438 1.00 97.12 73 TYR A O 1
ATOM 565 N N . SER A 1 74 ? 12.153 -14.642 -13.945 1.00 96.69 74 SER A N 1
ATOM 566 C CA . SER A 1 74 ? 11.079 -15.590 -13.624 1.00 96.69 74 SER A CA 1
ATOM 567 C C . SER A 1 74 ? 10.197 -15.070 -12.490 1.00 96.69 74 SER A C 1
ATOM 569 O O . SER A 1 74 ? 8.978 -15.018 -12.63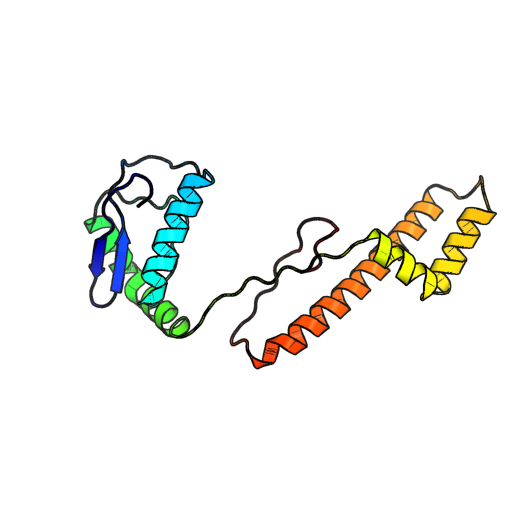4 1.00 96.69 74 SER A O 1
ATOM 571 N N . SER A 1 75 ? 10.816 -14.586 -11.412 1.00 96.56 75 SER A N 1
ATOM 572 C CA . SER A 1 75 ? 10.112 -14.019 -10.261 1.00 96.56 75 SER A CA 1
ATOM 573 C C . SER A 1 75 ? 9.288 -12.786 -10.640 1.00 96.56 75 SER A C 1
ATOM 575 O O . SER A 1 75 ? 8.127 -12.680 -10.250 1.00 96.56 75 SER A O 1
ATOM 577 N N . LEU A 1 76 ? 9.848 -11.866 -11.437 1.00 96.06 76 LEU A N 1
ATOM 578 C CA . LEU A 1 76 ? 9.114 -10.691 -11.920 1.00 96.06 76 LEU A CA 1
ATOM 579 C C . LEU A 1 76 ? 7.924 -11.095 -12.793 1.00 96.06 76 LEU A C 1
ATOM 581 O O . LEU A 1 76 ? 6.847 -10.514 -12.668 1.00 96.06 76 LEU A O 1
ATOM 585 N N . LYS A 1 77 ? 8.095 -12.096 -13.660 1.00 96.06 77 LYS A N 1
ATOM 586 C CA . LYS A 1 77 ? 7.030 -12.559 -14.551 1.00 96.06 77 LYS A CA 1
ATOM 587 C C . LYS A 1 77 ? 5.869 -13.179 -13.781 1.00 96.06 77 LYS A C 1
ATOM 589 O O . LYS A 1 77 ? 4.712 -12.881 -14.090 1.00 96.06 77 LYS A O 1
ATOM 594 N N . ASP A 1 78 ? 6.169 -13.981 -12.764 1.00 96.31 78 ASP A N 1
ATOM 595 C CA . ASP A 1 78 ? 5.157 -14.577 -11.895 1.00 96.31 78 ASP A CA 1
ATOM 596 C C . ASP A 1 78 ? 4.375 -13.503 -11.133 1.00 96.31 78 ASP A C 1
ATOM 598 O O . ASP A 1 78 ? 3.142 -13.529 -11.131 1.00 96.31 78 ASP A O 1
ATOM 602 N N . VAL A 1 79 ? 5.064 -12.504 -10.568 1.00 95.06 79 VAL A N 1
ATOM 603 C CA . VAL A 1 79 ? 4.414 -11.382 -9.871 1.00 95.06 79 VAL A CA 1
ATOM 604 C C . VAL A 1 79 ? 3.563 -10.553 -10.835 1.00 95.06 79 VAL A C 1
ATOM 606 O O . VAL A 1 79 ? 2.400 -10.294 -10.541 1.00 95.06 79 VAL A O 1
ATOM 609 N N . LEU A 1 80 ? 4.069 -10.193 -12.019 1.00 95.50 80 LEU A N 1
ATOM 610 C CA . LEU A 1 80 ? 3.289 -9.457 -13.024 1.00 95.50 80 LEU A CA 1
ATOM 611 C C . LEU A 1 80 ? 2.024 -10.221 -13.434 1.00 95.50 80 LEU A C 1
ATOM 613 O O . LEU A 1 80 ? 0.951 -9.630 -13.543 1.00 95.50 80 LEU A O 1
ATOM 617 N N . LYS A 1 81 ? 2.115 -11.543 -13.612 1.00 95.19 81 LYS A N 1
ATOM 618 C CA . LYS A 1 81 ? 0.950 -12.387 -13.907 1.00 95.19 81 LYS A CA 1
ATOM 619 C C . LYS A 1 81 ? -0.050 -12.390 -12.751 1.00 95.19 81 LYS A C 1
ATOM 621 O O . LYS A 1 81 ? -1.257 -12.337 -12.985 1.00 95.19 81 LYS A O 1
ATOM 626 N N . GLN A 1 82 ? 0.436 -12.434 -11.512 1.00 93.00 82 GLN A N 1
ATOM 627 C CA . GLN A 1 82 ? -0.417 -12.328 -10.334 1.00 93.00 82 GLN A CA 1
ATOM 628 C C . GLN A 1 82 ? -1.074 -10.954 -10.224 1.00 93.00 82 GLN A C 1
ATOM 630 O O . GLN A 1 82 ? -2.227 -10.910 -9.819 1.00 93.00 82 GLN A O 1
ATOM 635 N N . MET A 1 83 ? -0.411 -9.861 -10.603 1.00 93.00 83 MET A N 1
ATOM 636 C CA . MET A 1 83 ? -0.953 -8.497 -10.504 1.00 93.00 83 MET A CA 1
ATOM 637 C C . MET A 1 83 ? -1.851 -8.098 -11.681 1.00 93.00 83 MET A C 1
ATOM 639 O O . MET A 1 83 ? -2.631 -7.156 -11.568 1.00 93.00 83 MET A O 1
ATOM 643 N N . ALA A 1 84 ? -1.789 -8.819 -12.802 1.00 93.88 84 ALA A N 1
ATOM 644 C CA . ALA A 1 84 ? -2.552 -8.489 -14.000 1.00 93.88 84 ALA A CA 1
ATOM 645 C C . ALA A 1 84 ? -4.060 -8.343 -13.715 1.00 93.88 84 ALA A C 1
ATOM 647 O O . ALA A 1 84 ? -4.685 -9.216 -13.097 1.00 93.88 84 ALA A O 1
ATOM 648 N N . GLY A 1 85 ? -4.622 -7.222 -14.182 1.00 90.94 85 GLY A N 1
ATOM 649 C CA . GLY A 1 85 ? -6.040 -6.878 -14.041 1.00 90.94 85 GLY A CA 1
ATOM 650 C C . GLY A 1 85 ? -6.489 -6.556 -12.613 1.00 90.94 85 GLY A C 1
ATOM 651 O O . GLY A 1 85 ? -7.690 -6.558 -12.354 1.00 90.94 85 GLY A O 1
ATOM 652 N N . LYS A 1 86 ? -5.556 -6.323 -11.682 1.00 91.94 86 LYS A N 1
ATOM 653 C CA . LYS A 1 86 ? -5.851 -6.002 -10.280 1.00 91.94 86 LYS A CA 1
ATOM 654 C C . LYS A 1 86 ? -5.422 -4.579 -9.951 1.00 91.94 86 LYS A C 1
ATOM 656 O O . LYS A 1 86 ? -4.521 -4.029 -10.578 1.00 91.94 86 LYS A O 1
ATOM 661 N N . LEU A 1 87 ? -6.074 -4.014 -8.942 1.00 90.38 87 LEU A N 1
ATOM 662 C CA . LEU A 1 87 ? -5.752 -2.716 -8.365 1.00 90.38 87 LEU A CA 1
ATOM 663 C C . LEU A 1 87 ? -5.529 -2.883 -6.865 1.00 90.38 87 LEU A C 1
ATOM 665 O O . LEU A 1 87 ? -6.183 -3.708 -6.224 1.00 90.38 87 LEU A O 1
ATOM 669 N N . GLU A 1 88 ? -4.610 -2.092 -6.327 1.00 91.12 88 GLU A N 1
ATOM 670 C CA . GLU A 1 88 ? -4.369 -1.993 -4.894 1.00 91.12 88 GLU A CA 1
ATOM 671 C C . GLU A 1 88 ? -5.107 -0.772 -4.341 1.00 91.12 88 GLU A C 1
ATOM 673 O O . GLU A 1 88 ? -5.043 0.316 -4.913 1.00 91.12 88 GLU A O 1
ATOM 678 N N . PHE A 1 89 ? -5.805 -0.955 -3.221 1.00 91.19 89 PHE A N 1
ATOM 679 C CA . PHE A 1 89 ? -6.469 0.119 -2.493 1.00 91.19 89 PHE A CA 1
ATOM 680 C C . PHE A 1 89 ? -6.013 0.098 -1.036 1.00 91.19 89 PHE A C 1
ATOM 682 O O . PHE A 1 89 ? -6.036 -0.948 -0.389 1.00 91.19 89 PHE A O 1
ATOM 689 N N . GLY A 1 90 ? -5.640 1.265 -0.512 1.00 92.69 90 GLY A N 1
ATOM 690 C CA . GLY A 1 90 ? -5.399 1.467 0.913 1.00 92.69 90 GLY A CA 1
ATOM 691 C C . GLY A 1 90 ? -6.629 2.080 1.574 1.00 92.69 90 GLY A C 1
ATOM 692 O O . GLY A 1 90 ? -7.008 3.201 1.239 1.00 92.69 90 GLY A O 1
ATOM 693 N N . VAL A 1 91 ? -7.237 1.371 2.524 1.00 92.94 91 VAL A N 1
ATOM 694 C CA . VAL A 1 91 ? -8.348 1.890 3.333 1.00 92.94 91 VAL A CA 1
ATOM 695 C C . VAL A 1 91 ? -7.802 2.273 4.700 1.00 92.94 91 VAL A C 1
ATOM 697 O O . VAL A 1 91 ? -7.150 1.459 5.341 1.00 92.94 91 VAL A O 1
ATOM 700 N N . LYS A 1 92 ? -8.062 3.511 5.129 1.00 94.38 92 LYS A N 1
ATOM 701 C CA . LYS A 1 92 ? -7.730 3.997 6.471 1.00 94.38 92 LYS A CA 1
ATOM 702 C C . LYS A 1 92 ? -8.999 4.413 7.185 1.00 94.38 92 LYS A C 1
ATOM 704 O O . LYS A 1 92 ? -9.792 5.172 6.625 1.00 94.38 92 LYS A O 1
ATOM 709 N N . VAL A 1 93 ? -9.166 3.951 8.414 1.00 94.38 93 VAL A N 1
ATOM 710 C CA . VAL A 1 93 ? -10.347 4.221 9.228 1.00 94.38 93 VAL A CA 1
ATOM 711 C C . VAL A 1 93 ? -9.902 4.939 10.486 1.00 94.38 93 VAL A C 1
ATOM 713 O O . VAL A 1 93 ? -9.151 4.403 11.300 1.00 94.38 93 VAL A O 1
ATOM 716 N N . ASN A 1 94 ? -10.384 6.169 10.630 1.00 94.75 94 ASN A N 1
ATOM 717 C CA . ASN A 1 94 ? -10.172 6.972 11.820 1.00 94.75 94 ASN A CA 1
ATOM 718 C C . ASN A 1 94 ? -11.488 7.133 12.574 1.00 94.75 94 ASN A C 1
ATOM 720 O O . ASN A 1 94 ? -12.547 7.252 11.958 1.00 94.75 94 ASN A O 1
ATOM 724 N N . TRP A 1 95 ? -11.396 7.206 13.895 1.00 94.31 95 TRP A N 1
ATOM 725 C CA . TRP A 1 95 ? -12.518 7.509 14.775 1.00 94.31 95 TRP A CA 1
ATOM 726 C C . TRP A 1 95 ? -12.215 8.700 15.688 1.00 94.31 95 TRP A C 1
ATOM 728 O O . TRP A 1 95 ? -11.058 9.099 15.866 1.00 94.31 95 TRP A O 1
ATOM 738 N N . ASP A 1 96 ? -13.264 9.275 16.270 1.00 93.50 96 ASP A N 1
ATOM 739 C CA . ASP A 1 96 ? -13.119 10.196 17.389 1.00 93.50 96 ASP A CA 1
ATOM 740 C C . ASP A 1 96 ? -13.125 9.392 18.691 1.00 93.50 96 ASP A C 1
ATOM 742 O O . ASP A 1 96 ? -14.154 8.874 19.122 1.00 93.50 96 ASP A O 1
ATOM 746 N N . ARG A 1 97 ? -11.948 9.252 19.302 1.00 88.75 97 ARG A N 1
ATOM 747 C CA . ARG A 1 97 ? -11.771 8.433 20.501 1.00 88.75 97 ARG A CA 1
ATOM 748 C C . ARG A 1 97 ? -12.627 8.925 21.666 1.00 88.75 97 ARG A C 1
ATOM 750 O O . ARG A 1 97 ? -13.173 8.088 22.378 1.00 88.75 97 ARG A O 1
ATOM 757 N N . ASP A 1 98 ? -12.754 10.237 21.853 1.00 88.81 98 ASP A N 1
ATOM 758 C CA . ASP A 1 98 ? -13.497 10.798 22.984 1.00 88.81 98 ASP A CA 1
ATOM 759 C C . ASP A 1 98 ? -14.992 10.507 22.826 1.00 88.81 98 ASP A C 1
ATOM 761 O O . ASP A 1 98 ? -15.634 10.023 23.758 1.00 88.81 98 ASP A O 1
ATOM 765 N N . GLN A 1 99 ? -15.513 10.656 21.604 1.00 91.38 99 GLN A N 1
ATOM 766 C CA . GLN A 1 99 ? -16.892 10.285 21.290 1.00 91.38 99 GLN A CA 1
ATOM 767 C C . GLN A 1 99 ? -17.158 8.793 21.546 1.00 91.38 99 GLN A C 1
ATOM 769 O O . GLN A 1 99 ? -18.176 8.435 22.138 1.00 91.38 99 GLN A O 1
ATOM 774 N N . ILE A 1 100 ? -16.243 7.906 21.141 1.00 91.06 100 ILE A N 1
ATOM 775 C CA . ILE A 1 100 ? -16.416 6.464 21.363 1.00 91.06 100 ILE A CA 1
ATOM 776 C C . ILE A 1 100 ? -16.327 6.112 22.853 1.00 91.06 100 ILE A C 1
ATOM 778 O O . ILE A 1 100 ? -17.047 5.226 23.311 1.00 91.06 100 ILE A O 1
ATOM 782 N N . ILE A 1 101 ? -15.486 6.798 23.633 1.00 87.38 101 ILE A N 1
ATOM 783 C CA . ILE A 1 101 ? -15.445 6.624 25.092 1.00 87.38 101 ILE A CA 1
ATOM 784 C C . ILE A 1 101 ? -16.789 7.017 25.711 1.00 87.38 101 ILE A C 1
ATOM 786 O O . ILE A 1 101 ? -17.307 6.267 26.540 1.00 87.38 101 ILE A O 1
ATOM 790 N N . ASP A 1 102 ? -17.367 8.145 25.299 1.00 87.44 102 ASP A N 1
ATOM 791 C CA . ASP A 1 102 ? -18.670 8.595 25.793 1.00 87.44 102 ASP A CA 1
ATOM 792 C C . ASP A 1 102 ? -19.781 7.589 25.449 1.00 87.44 102 ASP A C 1
ATOM 794 O O . ASP A 1 102 ? -20.602 7.254 26.306 1.00 87.44 102 ASP A O 1
ATOM 798 N N . GLU A 1 103 ? -19.774 7.034 24.233 1.00 87.12 103 GLU A N 1
ATOM 799 C CA . GLU A 1 103 ? -20.690 5.958 23.830 1.00 87.12 103 GLU A CA 1
ATOM 800 C C . GLU A 1 103 ? -20.498 4.693 24.685 1.00 87.12 103 GLU A C 1
ATOM 802 O O . GLU A 1 103 ? -21.469 4.114 25.181 1.00 87.12 103 GLU A O 1
ATOM 807 N N . LEU A 1 104 ? -19.251 4.272 24.919 1.00 86.62 104 LEU A N 1
ATOM 808 C CA . LEU A 1 104 ? -18.944 3.110 25.758 1.00 86.62 104 LEU A CA 1
ATOM 809 C C . LEU A 1 104 ? -19.428 3.312 27.199 1.00 86.62 104 LEU A C 1
ATOM 811 O O . LEU A 1 104 ? -20.015 2.400 27.774 1.00 86.62 104 LEU A O 1
ATOM 815 N N . GLN A 1 105 ? -19.264 4.505 27.775 1.00 82.31 105 GLN A N 1
ATOM 816 C CA . GLN A 1 105 ? -19.766 4.814 29.120 1.00 82.31 105 GLN A CA 1
ATOM 817 C C . GLN A 1 105 ? -21.299 4.810 29.214 1.00 82.31 105 GLN A C 1
ATOM 819 O O . GLN A 1 105 ? -21.851 4.612 30.301 1.00 82.31 105 GLN A O 1
ATOM 824 N N . GLN A 1 106 ? -22.005 5.044 28.106 1.00 81.31 106 GLN A N 1
ATOM 825 C CA . GLN A 1 106 ? -23.465 4.976 28.068 1.00 81.31 106 GLN A CA 1
ATOM 826 C C . GLN A 1 106 ? -23.976 3.535 27.962 1.00 81.31 106 GLN A C 1
ATOM 828 O O . GLN A 1 106 ? -24.993 3.211 28.582 1.00 81.31 106 GLN A O 1
ATOM 833 N N . HIS A 1 107 ? -23.276 2.680 27.212 1.00 77.06 107 HIS A N 1
ATOM 834 C CA . HIS A 1 107 ? -23.707 1.313 26.908 1.00 77.06 107 HIS A CA 1
ATOM 835 C C . HIS A 1 107 ? -23.146 0.237 27.851 1.00 77.06 107 HIS A C 1
ATOM 837 O O . HIS A 1 107 ? -23.795 -0.792 28.036 1.00 77.06 107 HIS A O 1
ATOM 843 N N . ASP A 1 108 ? -21.989 0.465 28.474 1.00 78.75 108 ASP A N 1
ATOM 844 C CA . ASP A 1 108 ? -21.367 -0.465 29.417 1.00 78.75 108 ASP A CA 1
ATOM 845 C C . ASP A 1 108 ? -21.669 -0.050 30.866 1.00 78.75 108 ASP A C 1
ATOM 847 O O . ASP A 1 108 ? -21.144 0.927 31.415 1.00 78.75 108 ASP A O 1
ATOM 851 N N . GLU A 1 109 ? -22.562 -0.811 31.503 1.00 77.06 109 GLU A N 1
ATOM 852 C CA . GLU A 1 109 ? -23.014 -0.528 32.861 1.00 77.06 109 GLU A CA 1
ATOM 853 C C . GLU A 1 109 ? -21.898 -0.690 33.908 1.00 77.06 109 GLU A C 1
ATOM 855 O O . GLU A 1 109 ? -21.926 -0.004 34.935 1.00 77.06 109 GLU A O 1
ATOM 860 N N . GLU A 1 110 ? -20.919 -1.566 33.664 1.00 76.81 110 GLU A N 1
ATOM 861 C CA . GLU A 1 110 ? -19.786 -1.818 34.557 1.00 76.81 110 GLU A CA 1
ATOM 862 C C . GLU A 1 110 ? -18.791 -0.655 34.495 1.00 76.81 110 GLU A C 1
ATOM 864 O O . GLU A 1 110 ? -18.449 -0.084 35.537 1.00 76.81 110 GLU A O 1
ATOM 869 N N . LEU A 1 111 ? -18.415 -0.221 33.285 1.00 77.50 111 LEU A N 1
ATOM 870 C CA . LEU A 1 111 ? -17.597 0.978 33.065 1.00 77.50 111 LEU A CA 1
ATOM 871 C C . LEU A 1 111 ? -18.253 2.216 33.682 1.00 77.50 111 LEU A C 1
ATOM 873 O O . LEU A 1 111 ? -17.595 2.979 34.394 1.00 77.50 111 LEU A O 1
ATOM 877 N N . ARG A 1 112 ? -19.565 2.388 33.479 1.00 78.81 112 ARG A N 1
ATOM 878 C CA . ARG A 1 112 ? -20.322 3.507 34.050 1.00 78.81 112 ARG A CA 1
ATOM 879 C C . ARG A 1 112 ? -20.306 3.493 35.577 1.00 78.81 112 ARG A C 1
ATOM 881 O O . ARG A 1 112 ? -20.043 4.526 36.195 1.00 78.81 112 ARG A O 1
ATOM 888 N N . LYS A 1 113 ? -20.582 2.340 36.200 1.00 76.81 113 LYS A N 1
ATOM 889 C CA . LYS A 1 113 ? -20.576 2.179 37.667 1.00 76.81 113 LYS A CA 1
ATOM 890 C C . LYS A 1 113 ? -19.185 2.440 38.242 1.00 76.81 113 LYS A C 1
ATOM 892 O O . LYS A 1 113 ? -19.062 3.194 39.206 1.00 76.81 113 LYS A O 1
ATOM 897 N N . PHE A 1 114 ? -18.142 1.891 37.623 1.00 73.38 114 PHE A N 1
ATOM 898 C CA . PHE A 1 114 ? -16.761 2.064 38.071 1.00 73.38 114 PHE A CA 1
ATOM 899 C C . PHE A 1 114 ? -16.290 3.521 37.935 1.00 73.38 114 PHE A C 1
ATOM 901 O O . PHE A 1 114 ? -15.665 4.065 38.849 1.00 73.38 114 PHE A O 1
ATOM 908 N N . HIS A 1 115 ? -16.665 4.199 36.844 1.00 74.94 115 HIS A N 1
ATOM 909 C CA . HIS A 1 115 ? -16.396 5.624 36.662 1.00 74.94 115 HIS A CA 1
ATOM 910 C C . HIS A 1 115 ? -17.108 6.479 37.727 1.00 74.94 115 HIS A C 1
ATOM 912 O O . HIS A 1 115 ? -16.474 7.300 38.394 1.00 74.94 115 HIS A O 1
ATOM 918 N N . GLN A 1 116 ? -18.401 6.230 37.968 1.00 76.62 116 GLN A N 1
ATOM 919 C CA . GLN A 1 116 ? -19.180 6.928 38.997 1.00 76.62 116 GLN A CA 1
ATOM 920 C C . GLN A 1 116 ? -18.643 6.696 40.414 1.00 76.62 116 GLN A C 1
ATOM 922 O O . GLN A 1 116 ? -18.642 7.624 41.223 1.00 76.62 116 GLN A O 1
ATOM 927 N N . GLU A 1 117 ? -18.169 5.490 40.732 1.00 73.12 117 GLU A N 1
ATOM 928 C CA . GLU A 1 117 ? -17.544 5.195 42.023 1.00 73.12 117 GLU A CA 1
ATOM 929 C C . GLU A 1 117 ? -16.261 5.995 42.256 1.00 73.12 117 GLU A C 1
ATOM 931 O O . GLU A 1 117 ? -16.048 6.503 43.361 1.00 73.12 117 GLU A O 1
ATOM 936 N N . ILE A 1 118 ? -15.418 6.130 41.229 1.00 70.62 118 ILE A N 1
ATOM 937 C CA . ILE A 1 118 ? -14.180 6.915 41.306 1.00 70.62 118 ILE A CA 1
ATOM 938 C C . ILE A 1 118 ? -14.499 8.401 41.500 1.00 70.62 118 ILE A C 1
ATOM 940 O O . ILE A 1 118 ? -13.881 9.041 42.353 1.00 70.62 118 ILE A O 1
ATOM 944 N N . VAL A 1 119 ? -15.485 8.932 40.767 1.00 71.06 119 VAL A N 1
ATOM 945 C CA . VAL A 1 119 ? -15.928 10.329 40.903 1.00 71.06 119 VAL A CA 1
ATOM 946 C C . VAL A 1 119 ? -16.515 10.577 42.298 1.00 71.06 119 VAL A C 1
ATOM 948 O O . VAL A 1 119 ? -16.055 11.479 42.990 1.00 71.06 119 VAL A O 1
ATOM 951 N N . ARG A 1 120 ? -17.448 9.733 42.771 1.00 69.38 120 ARG A N 1
ATOM 952 C CA . ARG A 1 120 ? -18.102 9.874 44.091 1.00 69.38 120 ARG A CA 1
ATOM 953 C C . ARG A 1 120 ? -17.147 9.737 45.277 1.00 69.38 120 ARG A C 1
ATOM 955 O O . ARG A 1 120 ? -17.357 10.381 46.299 1.00 69.38 120 ARG A O 1
ATOM 962 N N . LYS A 1 121 ? -16.102 8.905 45.176 1.00 65.00 121 LYS A N 1
ATOM 963 C CA . LYS A 1 121 ? -15.086 8.745 46.239 1.00 65.00 121 LYS A CA 1
ATOM 964 C C . LYS A 1 121 ? -14.077 9.908 46.295 1.00 65.00 121 LYS A C 1
ATOM 966 O O . LYS A 1 121 ? -13.188 9.868 47.146 1.00 65.00 121 LYS A O 1
ATOM 971 N N . GLN A 1 122 ? -14.234 10.898 45.406 1.00 54.25 122 GLN A N 1
ATOM 972 C CA . GLN A 1 122 ? -13.699 12.266 45.258 1.00 54.25 122 GLN A CA 1
ATOM 973 C C . GLN A 1 122 ? -12.254 12.619 45.696 1.00 54.25 122 GLN A C 1
ATOM 975 O O . GLN A 1 122 ? -11.705 13.540 45.111 1.00 54.25 122 GLN A O 1
ATOM 980 N N . LEU A 1 123 ? -11.579 11.943 46.638 1.00 50.94 123 LEU A N 1
ATOM 981 C CA . LEU A 1 123 ? -10.245 12.332 47.153 1.00 50.94 123 LEU A CA 1
ATOM 982 C C . LEU A 1 123 ? -9.341 11.168 47.640 1.00 50.94 123 LEU A C 1
ATOM 984 O O . LEU A 1 123 ? -8.207 11.420 48.038 1.00 50.94 123 LEU A O 1
ATOM 988 N N . ARG A 1 124 ? -9.780 9.895 47.606 1.00 50.94 124 ARG A N 1
ATOM 989 C CA . ARG A 1 124 ? -8.953 8.725 48.019 1.00 50.94 124 ARG A CA 1
ATOM 990 C C . ARG A 1 124 ? -8.862 7.584 46.998 1.00 50.94 124 ARG A C 1
ATOM 992 O O . ARG A 1 124 ? -8.409 6.495 47.346 1.00 50.94 124 ARG A O 1
ATOM 999 N N . SER A 1 125 ? -9.264 7.790 45.742 1.00 56.03 125 SER A N 1
ATOM 1000 C CA . SER A 1 125 ? -8.962 6.797 44.704 1.00 56.03 125 SER A CA 1
ATOM 1001 C C . SER A 1 125 ? -7.446 6.796 44.485 1.00 56.03 125 SER A C 1
ATOM 1003 O O . SER A 1 125 ? -6.898 7.759 43.944 1.00 56.03 125 SER A O 1
ATOM 1005 N N . THR A 1 126 ? -6.753 5.760 44.953 1.00 71.31 126 THR A N 1
ATOM 1006 C CA . THR A 1 126 ? -5.313 5.602 44.737 1.00 71.31 126 THR A CA 1
ATOM 1007 C C . THR A 1 126 ? -5.004 5.640 43.240 1.00 71.31 126 THR A C 1
ATOM 1009 O O . THR A 1 126 ? -5.850 5.303 42.410 1.00 71.31 126 THR A O 1
ATOM 1012 N N . TYR A 1 127 ? -3.781 6.035 42.886 1.00 72.69 127 TYR A N 1
ATOM 1013 C CA . TYR A 1 127 ? -3.237 5.953 41.523 1.00 72.69 127 TYR A CA 1
ATOM 1014 C C . TYR A 1 127 ? -3.639 4.646 40.801 1.00 72.69 127 TYR A C 1
ATOM 1016 O O . TYR A 1 127 ? -4.024 4.662 39.633 1.00 72.69 127 TYR A O 1
ATOM 1024 N N . PHE A 1 128 ? -3.678 3.536 41.547 1.00 78.50 128 PHE A N 1
ATOM 1025 C CA . PHE A 1 128 ? -4.139 2.224 41.095 1.00 78.50 128 PHE A CA 1
ATOM 1026 C C . PHE A 1 128 ? -5.569 2.188 40.535 1.00 78.50 128 PHE A C 1
ATOM 1028 O O . PHE A 1 128 ? -5.782 1.571 39.496 1.00 78.50 128 PHE A O 1
ATOM 1035 N N . ALA A 1 129 ? -6.541 2.853 41.165 1.00 79.06 129 ALA A N 1
ATOM 1036 C CA . ALA A 1 129 ? -7.929 2.848 40.696 1.00 79.06 129 ALA A CA 1
ATOM 1037 C C . ALA A 1 129 ? -8.085 3.591 39.357 1.00 79.06 129 ALA A C 1
ATOM 1039 O O . ALA A 1 129 ? -8.773 3.114 38.457 1.00 79.06 129 ALA A O 1
ATOM 1040 N N . ARG A 1 130 ? -7.383 4.722 39.187 1.00 78.44 130 ARG A N 1
ATOM 1041 C CA . ARG A 1 130 ? -7.357 5.464 37.912 1.00 78.44 130 ARG A CA 1
ATOM 1042 C C . ARG A 1 130 ? -6.668 4.665 36.808 1.00 78.44 130 ARG A C 1
ATOM 1044 O O . ARG A 1 130 ? -7.172 4.605 35.693 1.00 78.44 130 ARG A O 1
ATOM 1051 N N . MET A 1 131 ? -5.556 4.008 37.135 1.00 83.50 131 MET A N 1
ATOM 1052 C CA . MET A 1 131 ? -4.858 3.111 36.213 1.00 83.50 131 MET A CA 1
ATOM 1053 C C . MET A 1 131 ? -5.743 1.927 35.792 1.00 83.50 131 MET A C 1
ATOM 1055 O O . MET A 1 131 ? -5.718 1.515 34.635 1.00 83.50 131 MET A O 1
ATOM 1059 N N . GLN A 1 132 ? -6.533 1.369 36.713 1.00 85.31 132 GLN A N 1
ATOM 1060 C CA . GLN A 1 132 ? -7.467 0.288 36.402 1.00 85.31 132 GLN A CA 1
ATOM 1061 C C . GLN A 1 132 ? -8.597 0.756 35.478 1.00 85.31 132 GLN A C 1
ATOM 1063 O O . GLN A 1 132 ? -8.858 0.076 34.491 1.00 85.31 132 GLN A O 1
ATOM 1068 N N . LEU A 1 133 ? -9.194 1.926 35.735 1.00 83.00 133 LEU A N 1
ATOM 1069 C CA . LEU A 1 133 ? -10.206 2.510 34.847 1.00 83.00 133 LEU A CA 1
ATOM 1070 C C . LEU A 1 133 ? -9.647 2.734 33.434 1.00 83.00 133 LEU A C 1
ATOM 1072 O O . LEU A 1 133 ? -10.286 2.342 32.465 1.00 83.00 133 LEU A O 1
ATOM 1076 N N . GLY A 1 134 ? -8.442 3.304 33.320 1.00 85.06 134 GLY A N 1
ATOM 1077 C CA . GLY A 1 134 ? -7.781 3.496 32.025 1.00 85.06 134 GLY A CA 1
ATOM 1078 C C . GLY A 1 134 ? -7.617 2.180 31.260 1.00 85.06 134 GLY A C 1
ATOM 1079 O O . GLY A 1 134 ? -8.014 2.091 30.106 1.00 85.06 134 GLY A O 1
ATOM 1080 N N . ARG A 1 135 ? -7.156 1.117 31.937 1.00 89.31 135 ARG A N 1
ATOM 1081 C CA . ARG A 1 135 ? -7.036 -0.220 31.328 1.00 89.31 135 ARG A CA 1
ATOM 1082 C C . ARG A 1 135 ? -8.372 -0.806 30.874 1.00 89.31 135 ARG A C 1
ATOM 1084 O O . ARG A 1 135 ? -8.405 -1.484 29.853 1.00 89.31 135 ARG A O 1
ATOM 1091 N N . MET A 1 136 ? -9.453 -0.574 31.619 1.00 87.06 136 MET A N 1
ATOM 1092 C CA . MET A 1 136 ? -10.790 -1.025 31.215 1.00 87.06 136 MET A CA 1
ATOM 1093 C C . MET A 1 136 ? -11.268 -0.287 29.962 1.00 87.06 136 MET A C 1
ATOM 1095 O O . MET A 1 136 ? -11.751 -0.932 29.036 1.00 87.06 136 MET A O 1
ATOM 1099 N N . ILE A 1 137 ? -11.076 1.03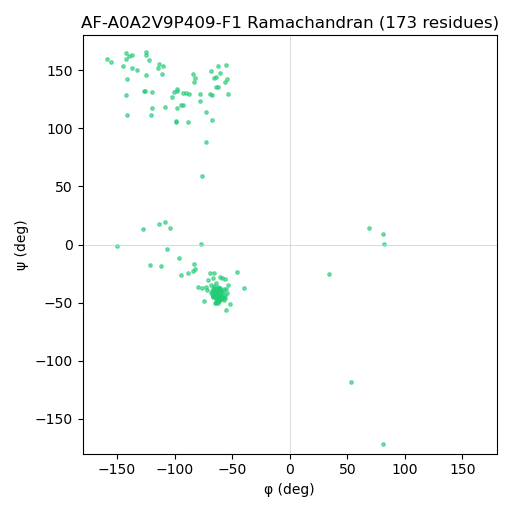6 29.903 1.00 87.75 137 ILE A N 1
ATOM 1100 C CA . ILE A 1 137 ? -11.423 1.849 28.729 1.00 87.75 137 ILE A CA 1
ATOM 1101 C C . ILE A 1 137 ? -10.602 1.417 27.510 1.00 87.75 137 ILE A C 1
ATOM 1103 O O . ILE A 1 137 ? -11.176 1.167 26.456 1.00 87.75 137 ILE A O 1
ATOM 1107 N N . ASP A 1 138 ? -9.283 1.269 27.647 1.00 89.12 138 ASP A N 1
ATOM 1108 C CA . ASP A 1 138 ? -8.419 0.854 26.534 1.00 89.12 138 ASP A CA 1
ATOM 1109 C C . ASP A 1 138 ? -8.792 -0.541 26.011 1.00 89.12 138 ASP A C 1
ATOM 1111 O O . ASP A 1 138 ? -8.803 -0.766 24.801 1.00 89.12 138 ASP A O 1
ATOM 1115 N N . LYS A 1 139 ? -9.159 -1.468 26.908 1.00 90.75 139 LYS A N 1
ATOM 1116 C CA . LYS A 1 139 ? -9.655 -2.794 26.523 1.00 90.75 139 LYS A CA 1
ATOM 1117 C C . LYS A 1 139 ? -10.969 -2.695 25.740 1.00 90.75 139 LYS A C 1
ATOM 1119 O O . LYS A 1 139 ? -11.071 -3.287 24.670 1.00 90.75 139 LYS A O 1
ATOM 1124 N N . ALA A 1 140 ? -11.939 -1.930 26.241 1.00 90.06 140 ALA A N 1
ATOM 1125 C CA . ALA A 1 140 ? -13.230 -1.750 25.579 1.00 90.06 140 ALA A CA 1
ATOM 1126 C C . ALA A 1 140 ? -13.088 -1.065 24.207 1.00 90.06 140 ALA A C 1
ATOM 1128 O O . ALA A 1 140 ? -13.735 -1.465 23.239 1.00 90.06 140 ALA A O 1
ATOM 1129 N N . LEU A 1 141 ? -12.188 -0.082 24.090 1.00 91.19 141 LEU A N 1
ATOM 1130 C CA . LEU A 1 141 ? -11.840 0.538 22.811 1.00 91.19 141 LEU A CA 1
ATOM 1131 C C . LEU A 1 141 ? -11.237 -0.487 21.842 1.00 91.19 141 LEU A C 1
ATOM 1133 O O . LEU A 1 141 ? -11.684 -0.578 20.703 1.00 91.19 141 LEU A O 1
ATOM 1137 N N . ALA A 1 142 ? -10.268 -1.294 22.275 1.00 90.81 142 ALA A N 1
ATOM 1138 C CA . ALA A 1 142 ? -9.655 -2.307 21.415 1.00 90.81 142 ALA A CA 1
ATOM 1139 C C . ALA A 1 142 ? -10.674 -3.345 20.907 1.00 90.81 142 ALA A C 1
ATOM 1141 O O . ALA A 1 142 ? -10.661 -3.715 19.729 1.00 90.81 142 ALA A O 1
ATOM 1142 N N . GLU A 1 143 ? -11.593 -3.785 21.769 1.00 92.12 143 GLU A N 1
ATOM 1143 C CA . GLU A 1 143 ? -12.684 -4.691 21.395 1.00 92.12 143 GLU A CA 1
ATOM 1144 C C . GLU A 1 143 ? -13.621 -4.040 20.368 1.00 92.12 143 GLU A C 1
ATOM 1146 O O . GLU A 1 143 ? -13.930 -4.643 19.338 1.00 92.12 143 GLU A O 1
ATOM 1151 N N . ARG A 1 144 ? -14.005 -2.776 20.584 1.00 92.25 144 ARG A N 1
ATOM 1152 C CA . ARG A 1 144 ? -14.857 -2.013 19.659 1.00 92.25 144 ARG A CA 1
ATOM 1153 C C . ARG A 1 144 ? -14.191 -1.782 18.301 1.00 92.25 144 ARG A C 1
ATOM 1155 O O . ARG A 1 144 ? -14.835 -1.980 17.274 1.00 92.25 144 ARG A O 1
ATOM 1162 N N . ALA A 1 145 ? -12.912 -1.412 18.293 1.00 92.94 145 ALA A N 1
ATOM 1163 C CA . ALA A 1 145 ? -12.122 -1.256 17.076 1.00 92.94 145 ALA A CA 1
ATOM 1164 C C . ALA A 1 145 ? -12.070 -2.572 16.288 1.00 92.94 145 ALA A C 1
ATOM 1166 O O . ALA A 1 145 ? -12.327 -2.579 15.088 1.00 92.94 145 ALA A O 1
ATOM 1167 N N . THR A 1 146 ? -11.836 -3.698 16.972 1.00 93.31 146 THR A N 1
ATOM 1168 C CA . THR A 1 146 ? -11.810 -5.032 16.349 1.00 93.31 146 THR A CA 1
ATOM 1169 C C . THR A 1 146 ? -13.140 -5.375 15.675 1.00 93.31 146 THR A C 1
ATOM 1171 O O . THR A 1 146 ? -13.142 -5.936 14.580 1.00 93.31 146 THR A O 1
ATOM 1174 N N . LEU A 1 147 ? -14.272 -5.023 16.296 1.00 93.38 147 LEU A N 1
ATOM 1175 C CA . LEU A 1 147 ? -15.598 -5.230 15.708 1.00 93.38 147 LEU A CA 1
ATOM 1176 C C . LEU A 1 147 ? -15.786 -4.408 14.427 1.00 93.38 147 LEU A C 1
ATOM 1178 O O . LEU A 1 147 ? -16.143 -4.977 13.399 1.00 93.38 147 LEU A O 1
ATOM 1182 N N . TYR A 1 148 ? -15.481 -3.108 14.458 1.00 94.25 14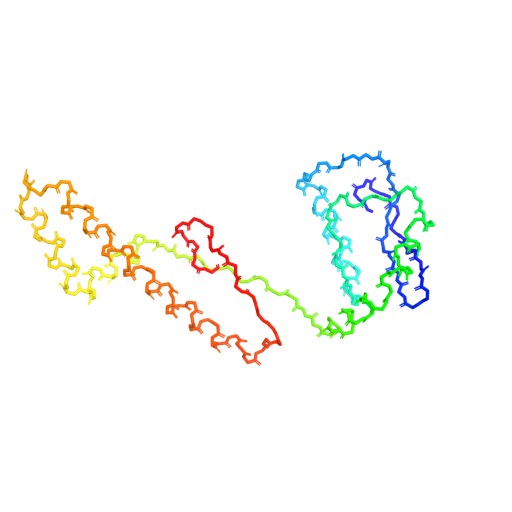8 TYR A N 1
ATOM 1183 C CA . TYR A 1 148 ? -15.598 -2.249 13.275 1.00 94.25 148 TYR A CA 1
ATOM 1184 C C . TYR A 1 148 ? -14.686 -2.697 12.135 1.00 94.25 148 TYR A C 1
ATOM 1186 O O . TYR A 1 148 ? -15.126 -2.802 10.992 1.00 94.25 148 TYR A O 1
ATOM 1194 N N . VAL A 1 149 ? -13.427 -3.012 12.446 1.00 93.50 149 VAL A N 1
ATOM 1195 C CA . VAL A 1 149 ? -12.469 -3.539 11.467 1.00 93.50 149 VAL A CA 1
ATOM 1196 C C . VAL A 1 149 ? -13.025 -4.809 10.831 1.00 93.50 149 VAL A C 1
ATOM 1198 O O . VAL A 1 149 ? -13.066 -4.922 9.608 1.00 93.50 149 VAL A O 1
ATOM 1201 N N . ARG A 1 150 ? -13.536 -5.739 11.643 1.00 94.25 150 ARG A N 1
ATOM 1202 C CA . ARG A 1 150 ? -14.121 -6.986 11.150 1.00 94.25 150 ARG A CA 1
ATOM 1203 C C . ARG A 1 150 ? -15.311 -6.752 10.217 1.00 94.25 150 ARG A C 1
ATOM 1205 O O . ARG A 1 150 ? -15.361 -7.383 9.165 1.00 94.25 150 ARG A O 1
ATOM 1212 N N . GLU A 1 151 ? -16.239 -5.867 10.569 1.00 95.44 151 GLU A N 1
ATOM 1213 C CA . GLU A 1 151 ? -17.399 -5.543 9.725 1.00 95.44 151 GLU A CA 1
ATOM 1214 C C . GLU A 1 151 ? -16.971 -4.975 8.364 1.00 95.44 151 GLU A C 1
ATOM 1216 O O . GLU A 1 151 ? -17.487 -5.384 7.321 1.00 95.44 151 GLU A O 1
ATOM 1221 N N . ILE A 1 152 ? -15.973 -4.087 8.358 1.00 94.06 152 ILE A N 1
ATOM 1222 C CA . ILE A 1 152 ? -15.414 -3.511 7.129 1.00 94.06 152 ILE A CA 1
ATOM 1223 C C . ILE A 1 152 ? -14.747 -4.598 6.279 1.00 94.06 152 ILE A C 1
ATOM 1225 O O . ILE A 1 152 ? -14.988 -4.675 5.072 1.00 94.06 152 ILE A O 1
ATOM 1229 N N . TYR A 1 153 ? -13.953 -5.475 6.899 1.00 92.75 153 TYR A N 1
ATOM 1230 C CA . TYR A 1 153 ? -13.332 -6.604 6.208 1.00 92.75 153 TYR A CA 1
ATOM 1231 C C . TYR A 1 153 ? -14.368 -7.540 5.593 1.00 92.75 153 TYR A C 1
ATOM 1233 O O . TYR A 1 153 ? -14.230 -7.923 4.432 1.00 92.75 153 TYR A O 1
ATOM 1241 N N . GLU A 1 154 ? -15.410 -7.905 6.341 1.00 93.94 154 GLU A N 1
ATOM 1242 C CA . GLU A 1 154 ? -16.473 -8.784 5.854 1.00 93.94 154 GLU A CA 1
ATOM 1243 C C . GLU A 1 154 ? -17.216 -8.162 4.661 1.00 93.94 154 GLU A C 1
ATOM 1245 O O . GLU A 1 154 ? -17.471 -8.862 3.677 1.00 93.94 154 GLU A O 1
ATOM 1250 N N . ALA A 1 155 ? -17.470 -6.850 4.688 1.00 95.06 155 ALA A N 1
ATOM 1251 C CA . ALA A 1 155 ? -18.095 -6.131 3.579 1.00 95.06 155 ALA A CA 1
ATOM 1252 C C . ALA A 1 155 ? -17.219 -6.105 2.309 1.00 95.06 155 ALA A C 1
ATOM 1254 O O . ALA A 1 155 ? -17.720 -6.314 1.202 1.00 95.06 155 ALA A O 1
ATOM 1255 N N . LEU A 1 156 ? -15.907 -5.888 2.456 1.00 94.38 156 LEU A N 1
ATOM 1256 C CA . LEU A 1 156 ? -14.968 -5.786 1.329 1.00 94.38 156 LEU A CA 1
ATOM 1257 C C . LEU A 1 156 ? -14.505 -7.149 0.793 1.00 94.38 156 LEU A C 1
ATOM 1259 O O . LEU A 1 156 ? -14.095 -7.262 -0.361 1.00 94.38 156 LEU A O 1
ATOM 1263 N N . ARG A 1 157 ? -14.610 -8.219 1.585 1.00 93.00 157 ARG A N 1
ATOM 1264 C CA . ARG A 1 157 ? -14.091 -9.550 1.230 1.00 93.00 157 ARG A CA 1
ATOM 1265 C C . ARG A 1 157 ? -14.591 -10.071 -0.117 1.00 93.00 157 ARG A C 1
ATOM 1267 O O . ARG A 1 157 ? -13.856 -10.767 -0.807 1.00 93.00 157 ARG A O 1
ATOM 1274 N N . SER A 1 158 ? -15.832 -9.755 -0.485 1.00 93.31 158 SER A N 1
ATOM 1275 C CA . SER A 1 158 ? -16.447 -10.243 -1.726 1.00 93.31 158 SER A CA 1
ATOM 1276 C C . SER A 1 158 ? -15.841 -9.642 -3.001 1.00 93.31 158 SER A C 1
ATOM 1278 O O . SER A 1 158 ? -15.899 -10.280 -4.051 1.00 93.31 158 SER A O 1
ATOM 1280 N N . CYS A 1 159 ? -15.241 -8.450 -2.921 1.00 92.94 159 CYS A N 1
ATOM 1281 C CA . CYS A 1 159 ? -14.628 -7.762 -4.059 1.00 92.94 159 CYS A CA 1
ATOM 1282 C C . CYS A 1 159 ? -13.090 -7.768 -4.025 1.00 92.94 159 CYS A C 1
ATOM 1284 O O . CYS A 1 159 ? -12.454 -7.315 -4.977 1.00 92.94 159 CYS A O 1
ATOM 1286 N N . CYS A 1 160 ? -12.483 -8.314 -2.968 1.00 94.00 160 CYS A N 1
ATOM 1287 C CA . CYS A 1 160 ? -11.036 -8.396 -2.809 1.00 94.00 160 CYS A CA 1
ATOM 1288 C C . CYS A 1 160 ? -10.505 -9.792 -3.156 1.00 94.00 160 CYS A C 1
ATOM 1290 O O . CYS A 1 160 ? -10.962 -10.808 -2.641 1.00 94.00 160 CYS A O 1
ATOM 1292 N N . VAL A 1 161 ? -9.464 -9.840 -3.988 1.00 93.62 161 VAL A N 1
ATOM 1293 C CA . VAL A 1 161 ? -8.725 -11.082 -4.292 1.00 93.62 161 VAL A CA 1
ATOM 1294 C C . VAL A 1 161 ? -7.643 -11.400 -3.256 1.00 93.62 161 VAL A C 1
ATOM 1296 O O . VAL A 1 161 ? -7.237 -12.550 -3.120 1.00 93.62 161 VAL A O 1
ATOM 1299 N N . ALA A 1 162 ? -7.171 -10.384 -2.537 1.00 92.12 162 ALA A N 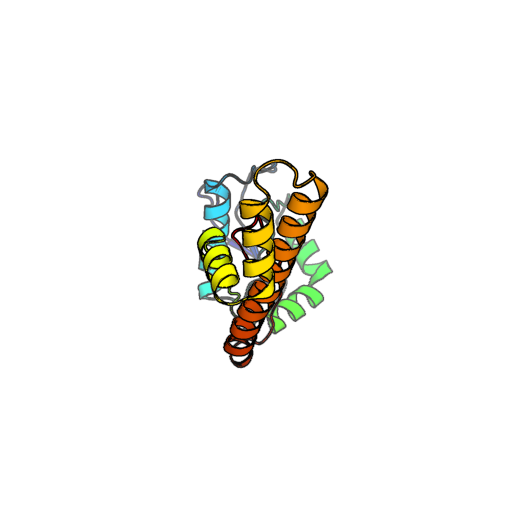1
ATOM 1300 C CA . ALA A 1 162 ? -6.214 -10.478 -1.445 1.00 92.12 162 ALA A CA 1
ATOM 1301 C C . ALA A 1 162 ? -6.403 -9.271 -0.516 1.00 92.12 162 ALA A C 1
ATOM 1303 O O . ALA A 1 162 ? -6.905 -8.231 -0.945 1.00 92.12 162 ALA A O 1
ATOM 1304 N N . SER A 1 163 ? -5.985 -9.404 0.739 1.00 92.56 163 SER A N 1
ATOM 1305 C CA . SER A 1 163 ? -6.002 -8.322 1.721 1.00 92.56 163 SER A CA 1
ATOM 1306 C C . SER A 1 163 ? -4.797 -8.422 2.647 1.00 92.56 163 SER A C 1
ATOM 1308 O O . SER A 1 163 ? -4.257 -9.509 2.864 1.00 92.56 163 SER A O 1
ATOM 1310 N N . ARG A 1 164 ? -4.377 -7.282 3.197 1.00 91.50 164 ARG A N 1
ATOM 1311 C CA . ARG A 1 164 ? -3.297 -7.196 4.179 1.00 91.50 164 ARG A CA 1
ATOM 1312 C C . ARG A 1 164 ? -3.631 -6.137 5.222 1.00 91.50 164 ARG A C 1
ATOM 1314 O O . ARG A 1 164 ? -3.922 -5.003 4.859 1.00 91.50 164 ARG A O 1
ATOM 1321 N N . ASP A 1 165 ? -3.545 -6.516 6.489 1.00 88.88 165 ASP A N 1
ATOM 1322 C CA . ASP A 1 165 ? -3.669 -5.612 7.630 1.00 88.88 165 ASP A CA 1
ATOM 1323 C C . ASP A 1 165 ? -2.338 -4.908 7.920 1.00 88.88 165 ASP A C 1
ATOM 1325 O O . ASP A 1 165 ? -1.267 -5.526 7.884 1.00 88.88 165 ASP A O 1
ATOM 1329 N N . ASN A 1 166 ? -2.412 -3.622 8.254 1.00 88.06 166 ASN A N 1
ATOM 1330 C CA . ASN A 1 166 ? -1.284 -2.850 8.766 1.00 88.06 166 ASN A CA 1
ATOM 1331 C C . ASN A 1 166 ? -1.559 -2.440 10.214 1.00 88.06 166 ASN A C 1
ATOM 1333 O O . ASN A 1 166 ? -2.708 -2.278 10.613 1.00 88.06 166 ASN A O 1
ATOM 1337 N N . GLN A 1 167 ? -0.502 -2.268 11.010 1.00 87.31 167 GLN A N 1
ATOM 1338 C CA . GLN A 1 167 ? -0.666 -1.748 12.366 1.00 87.31 167 GLN A CA 1
ATOM 1339 C C . GLN A 1 167 ? -1.132 -0.286 12.306 1.00 87.31 167 GLN A C 1
ATOM 1341 O O . GLN A 1 167 ? -0.476 0.517 11.630 1.00 87.31 167 GLN A O 1
ATOM 1346 N N . PRO A 1 168 ? -2.215 0.075 13.014 1.00 89.69 168 PRO A N 1
ATOM 1347 C CA . PRO A 1 168 ? -2.656 1.456 13.094 1.00 89.69 168 PRO A CA 1
ATOM 1348 C C . PRO A 1 168 ? -1.585 2.362 13.706 1.00 89.69 168 PRO A C 1
ATOM 1350 O O . PRO A 1 168 ? -0.808 1.949 14.570 1.00 89.69 168 PRO A O 1
ATOM 1353 N N . ILE A 1 169 ? -1.551 3.617 13.259 1.00 87.12 169 ILE A N 1
ATOM 1354 C CA . ILE A 1 169 ? -0.602 4.622 13.743 1.00 87.12 169 ILE A CA 1
ATOM 1355 C C . ILE A 1 169 ? -1.355 5.645 14.593 1.00 87.12 169 ILE A C 1
ATOM 1357 O O . ILE A 1 169 ? -2.214 6.372 14.094 1.00 87.12 169 ILE A O 1
ATOM 1361 N N . GLY A 1 170 ? -0.978 5.742 15.868 1.00 86.88 170 GLY A N 1
ATOM 1362 C CA . GLY A 1 170 ? -1.643 6.611 16.840 1.00 86.88 170 GLY A CA 1
ATOM 1363 C C . GLY A 1 170 ? -2.914 5.986 17.419 1.00 86.88 170 GLY A C 1
ATOM 1364 O O . GLY A 1 170 ? -3.200 4.815 17.207 1.00 86.88 170 GLY A O 1
ATOM 1365 N N . ASP A 1 171 ? -3.666 6.772 18.184 1.00 82.31 171 ASP A N 1
ATOM 1366 C CA . ASP A 1 171 ? -4.868 6.338 18.913 1.00 82.31 171 ASP A CA 1
ATOM 1367 C C . ASP A 1 171 ? -6.186 6.628 18.172 1.00 82.31 171 ASP A C 1
ATOM 1369 O O . ASP A 1 171 ? -7.250 6.132 18.549 1.00 82.31 171 ASP A O 1
ATOM 1373 N N . LYS A 1 172 ? -6.115 7.425 17.101 1.00 89.94 172 LYS A N 1
ATOM 1374 C CA . LYS A 1 172 ? -7.259 7.771 16.246 1.00 89.94 172 LYS A CA 1
ATOM 1375 C C . LYS A 1 172 ? -7.489 6.794 15.101 1.00 89.94 172 LYS A C 1
ATOM 1377 O O . LYS A 1 172 ? -8.603 6.730 14.594 1.00 89.94 172 LYS A O 1
ATOM 1382 N N . MET A 1 173 ? -6.451 6.084 14.671 1.00 93.19 173 MET A N 1
ATOM 1383 C CA . MET A 1 173 ? -6.532 5.128 13.573 1.00 93.19 173 MET A CA 1
ATOM 1384 C C . MET A 1 173 ? -6.876 3.753 14.137 1.00 93.19 173 MET A C 1
ATOM 1386 O O . MET A 1 173 ? -6.223 3.297 15.073 1.00 93.19 173 MET A O 1
ATOM 1390 N N . ILE A 1 174 ? -7.878 3.096 13.558 1.00 92.12 174 ILE A N 1
ATOM 1391 C CA . ILE A 1 174 ? -8.249 1.715 13.904 1.00 92.12 174 ILE A CA 1
ATOM 1392 C C . ILE A 1 174 ? -7.957 0.723 12.775 1.00 92.12 174 ILE A C 1
ATOM 1394 O O . ILE A 1 174 ? -7.871 -0.472 13.041 1.00 92.12 174 ILE A O 1
ATOM 1398 N N . MET A 1 175 ? -7.779 1.218 11.543 1.00 90.56 175 MET A N 1
ATOM 1399 C CA . MET A 1 175 ? -7.400 0.460 10.346 1.00 90.56 175 MET A CA 1
ATOM 1400 C C . MET A 1 175 ? -6.575 1.332 9.405 1.00 90.56 175 MET A C 1
ATOM 1402 O O . MET A 1 175 ? -6.930 2.531 9.283 1.00 90.56 175 MET A O 1
#

Solvent-accessible surface area (backbone atoms only — not comparable to full-atom values): 10844 Å² total; per-residue (Å²): 63,75,85,79,33,68,68,48,71,54,70,53,93,97,48,63,50,78,46,49,80,74,78,96,67,90,60,74,85,41,73,67,47,50,49,38,51,49,52,51,51,58,61,50,50,77,82,42,77,76,79,89,74,68,85,70,78,79,73,97,44,74,64,61,49,43,52,51,52,64,76,45,39,69,63,52,51,54,51,43,63,71,45,51,96,65,83,90,81,90,78,74,43,72,57,61,58,67,61,52,50,55,50,46,44,73,72,33,67,66,58,35,51,54,52,50,51,54,58,74,54,71,84,70,70,50,74,65,56,57,54,50,51,50,54,52,51,53,49,53,49,51,55,51,40,51,51,54,48,48,54,52,49,63,68,47,50,84,82,47,94,72,88,83,90,68,84,51,71,71,85,42,31,64,60

Foldseek 3Di:
DLVPFDWDWLDDDPDTDIDGDDPPDADDPPVSSVVVLVVVVVVPVVPAQDDRDDPRDDDPDSVVVNVVCVVCVVVRVVVSVVCPPHDDDDDWDFDDLVVVLVVCCVVPPVLVVLVVVVVVVPPPPPPVSVVVSVVVSVVVLLVVLVVVVVVVCVVCVVVDPDDDDDDFDDDGISD

Nearest PDB structures (foldseek):
  6l5d-assembly2_B  TM=9.041E-01  e=1.058E-05  Nostoc sp. PCC 7120 = FACHB-418
  4qsg-assembly1_A  TM=7.987E-01  e=3.081E-05  Microcystis aeruginosa PCC 7806

pLDDT: mean 88.35, std 9.33, range [50.94, 97.69]

Secondary structure (DSSP, 8-state):
-TTSPPEEEEEETTEEEEEE---SSPPP--HHHHHHHHHHHHHHHTTS---PPPTT---S-HHHHHHHHHHTHHHHHHHHHHHTT--------B--HHHHHHHHHHH-HHHHHHHHHHHHTTT---HHHHHHHHHHHHHHHHHHHHHHHHHHHHHHTTT-S--------SSSB--

Sequence (175 aa):
GGAGEAVYGVNYQDIAAVVSKTAVAIFDPTRENALAHEHVIETVMKNYTIIPMSFGTVFRTDDDIRQVLKSIYSSLKDVLKQMAGKLEFGVKVNWDRDQIIDELQQHDEELRKFHQEIVRKQLRSTYFARMQLGRMIDKALAERATLYVREIYEALRSCCVASRDNQPIGDKMIM